Protein AF-A0A968UDW0-F1 (afdb_monomer_lite)

Foldseek 3Di:
DDPPPPPVLFWDFLDDDPQAPEEDEDEDDPPDAQCVCNCVCVVDDSNYGYTYTGAQCDDVNVVGDGDPDDPVVVVVVVVD

Radius of gyration: 13.47 Å; chains: 1; bounding box: 31×31×36 Å

Structure (mmCIF, N/CA/C/O backbone):
data_AF-A0A968UDW0-F1
#
_entry.id   AF-A0A968UDW0-F1
#
loop_
_atom_site.group_PDB
_atom_site.id
_atom_site.type_symbol
_atom_site.label_atom_id
_atom_site.label_alt_id
_atom_site.label_comp_id
_atom_site.label_asym_id
_atom_site.label_entity_id
_atom_site.label_seq_id
_atom_site.pdbx_PDB_ins_code
_atom_site.Cartn_x
_atom_site.Cartn_y
_atom_site.Cartn_z
_atom_site.occupancy
_atom_site.B_iso_or_equiv
_atom_site.auth_seq_id
_atom_site.auth_comp_id
_atom_site.auth_asym_id
_atom_site.auth_atom_id
_atom_site.pdbx_PDB_model_num
ATOM 1 N N . MET A 1 1 ? 6.634 -22.708 19.079 1.00 31.83 1 MET A N 1
ATOM 2 C CA . MET A 1 1 ? 5.373 -22.436 18.357 1.00 31.83 1 MET A CA 1
ATOM 3 C C . MET A 1 1 ? 5.348 -20.955 17.994 1.00 31.83 1 MET A C 1
ATOM 5 O O . MET A 1 1 ? 4.746 -20.161 18.699 1.00 31.83 1 MET A O 1
ATOM 9 N N . THR A 1 2 ? 6.087 -20.553 16.964 1.00 26.41 2 THR A N 1
ATOM 10 C CA . THR A 1 2 ? 6.150 -19.160 16.498 1.00 26.41 2 THR A CA 1
ATOM 11 C C . THR A 1 2 ? 5.582 -19.133 15.088 1.00 26.41 2 THR A C 1
ATOM 13 O O . THR A 1 2 ? 6.224 -19.576 14.141 1.00 26.41 2 THR A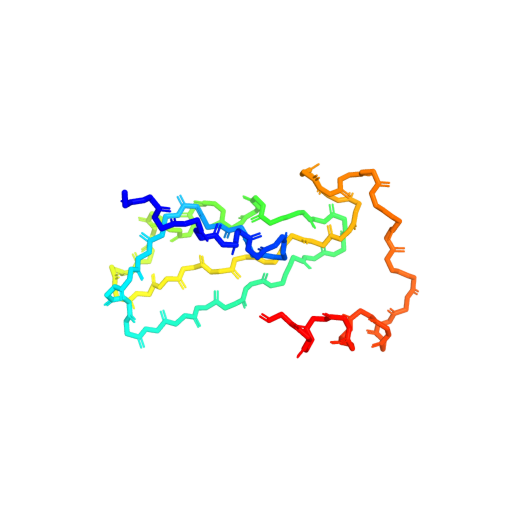 O 1
ATOM 16 N N . ASN A 1 3 ? 4.325 -18.700 14.985 1.00 32.50 3 ASN A N 1
ATOM 17 C CA . ASN A 1 3 ? 3.584 -18.584 13.736 1.00 32.50 3 ASN A CA 1
ATOM 18 C C . ASN A 1 3 ? 4.299 -17.554 12.851 1.00 32.50 3 ASN A C 1
ATOM 20 O O . ASN A 1 3 ? 4.195 -16.350 13.088 1.00 32.50 3 ASN A O 1
ATOM 24 N N . THR A 1 4 ? 5.109 -18.020 11.903 1.00 36.09 4 THR A N 1
ATOM 25 C CA . THR A 1 4 ? 5.825 -17.163 10.959 1.00 36.09 4 THR A CA 1
ATOM 26 C C . THR A 1 4 ? 4.785 -16.646 9.973 1.00 36.09 4 THR A C 1
ATOM 28 O O . THR A 1 4 ? 4.517 -17.271 8.954 1.00 36.09 4 THR A O 1
ATOM 31 N N . GLN A 1 5 ? 4.122 -15.541 10.324 1.00 42.38 5 GLN A N 1
ATOM 32 C CA . GLN A 1 5 ? 3.336 -14.785 9.360 1.00 42.38 5 GLN A CA 1
ATOM 33 C C . GLN A 1 5 ? 4.283 -14.428 8.216 1.00 42.38 5 GLN A C 1
ATOM 35 O O . GLN A 1 5 ? 5.238 -13.674 8.405 1.00 42.38 5 GLN A O 1
ATOM 40 N N . THR A 1 6 ? 4.048 -15.001 7.041 1.00 40.88 6 THR A N 1
ATOM 41 C CA . THR A 1 6 ? 4.545 -14.469 5.780 1.00 40.88 6 THR A CA 1
ATOM 42 C C . THR A 1 6 ? 4.034 -13.039 5.704 1.00 40.88 6 THR A C 1
ATOM 44 O O . THR A 1 6 ? 2.869 -12.802 5.397 1.00 40.88 6 THR A O 1
ATOM 47 N N . ILE A 1 7 ? 4.877 -12.076 6.088 1.00 51.62 7 ILE A N 1
ATOM 48 C CA . ILE A 1 7 ? 4.602 -10.657 5.888 1.00 51.62 7 ILE A CA 1
ATOM 49 C C . ILE A 1 7 ? 4.468 -10.517 4.378 1.00 51.62 7 ILE A C 1
ATOM 51 O O . ILE A 1 7 ? 5.464 -10.555 3.655 1.00 51.62 7 ILE A O 1
ATOM 55 N N . ASN A 1 8 ? 3.226 -10.476 3.901 1.00 60.19 8 ASN A N 1
ATOM 56 C CA . ASN A 1 8 ? 2.918 -10.314 2.496 1.00 60.19 8 ASN A CA 1
ATOM 57 C C . ASN A 1 8 ? 3.542 -8.972 2.099 1.00 60.19 8 ASN A C 1
ATOM 59 O O . ASN A 1 8 ? 3.044 -7.918 2.483 1.00 60.19 8 ASN A O 1
ATOM 63 N N . SER A 1 9 ? 4.681 -9.020 1.398 1.00 76.12 9 SER A N 1
ATOM 64 C CA . SER A 1 9 ? 5.552 -7.868 1.096 1.00 76.12 9 SER A CA 1
ATOM 65 C C . SER A 1 9 ? 4.790 -6.697 0.454 1.00 76.12 9 SER A C 1
ATOM 67 O O . SER A 1 9 ? 5.205 -5.548 0.514 1.00 76.12 9 SER A O 1
ATOM 69 N N . TRP A 1 10 ? 3.619 -6.952 -0.108 1.00 90.62 10 TRP A N 1
ATOM 70 C CA . TRP A 1 10 ? 2.794 -5.955 -0.765 1.00 90.62 10 TRP A CA 1
ATOM 71 C C . TRP A 1 10 ? 1.915 -5.128 0.165 1.00 90.62 10 TRP A C 1
ATOM 73 O O . TRP A 1 10 ? 1.487 -4.063 -0.264 1.00 90.62 10 TRP A O 1
ATOM 83 N N . ILE A 1 11 ? 1.623 -5.573 1.391 1.00 91.75 11 ILE A N 1
ATOM 84 C CA . ILE A 1 11 ? 0.688 -4.879 2.285 1.00 91.75 11 ILE A CA 1
ATOM 85 C C . ILE A 1 11 ? 1.447 -4.331 3.489 1.00 91.75 11 ILE A C 1
ATOM 87 O O . ILE A 1 11 ? 2.007 -5.064 4.304 1.00 91.75 11 ILE A O 1
ATOM 91 N N . TYR A 1 12 ? 1.427 -3.011 3.628 1.00 90.25 12 TYR A N 1
ATOM 92 C CA . TYR A 1 12 ? 1.896 -2.340 4.826 1.00 90.25 12 TYR A CA 1
ATOM 93 C C . TYR A 1 12 ? 0.779 -2.350 5.873 1.00 90.25 12 TYR A C 1
ATOM 95 O O . TYR A 1 12 ? -0.302 -1.838 5.619 1.00 90.25 12 TYR A O 1
ATOM 103 N N . HIS A 1 13 ? 1.030 -2.882 7.068 1.00 87.69 13 HIS A N 1
ATOM 104 C CA . HIS A 1 13 ? 0.046 -2.888 8.156 1.00 87.69 13 HIS A CA 1
ATOM 105 C C . HIS A 1 13 ? 0.439 -1.871 9.241 1.00 87.69 13 HIS A C 1
ATOM 107 O O . HIS A 1 13 ? 1.176 -2.221 10.164 1.00 87.69 13 HIS A O 1
ATOM 113 N N . PRO A 1 14 ? -0.026 -0.606 9.179 1.00 84.38 14 PRO A N 1
ATOM 114 C CA . PRO A 1 14 ? 0.304 0.393 10.198 1.00 84.38 14 PRO A CA 1
ATOM 115 C C . PRO A 1 14 ? -0.302 0.065 11.572 1.00 84.38 14 PRO A C 1
ATOM 117 O O . PRO A 1 14 ? 0.244 0.466 12.596 1.00 84.38 14 PRO A O 1
ATOM 120 N N . LYS A 1 15 ? -1.440 -0.640 11.594 1.00 86.81 15 LYS A N 1
ATOM 121 C CA . LYS A 1 15 ? -2.118 -1.129 12.800 1.00 86.81 15 LYS A CA 1
ATOM 122 C C . LYS A 1 15 ? -2.861 -2.430 12.450 1.00 86.81 15 LYS A C 1
ATOM 124 O O . LYS A 1 15 ? -4.009 -2.346 12.018 1.00 86.81 15 LYS A O 1
ATOM 129 N N . PRO A 1 16 ? -2.210 -3.603 12.567 1.00 86.62 16 PRO A N 1
ATOM 130 C CA . PRO A 1 16 ? -2.843 -4.888 12.272 1.00 86.62 16 PRO A CA 1
ATOM 131 C C . PRO A 1 16 ? -4.095 -5.100 13.129 1.00 86.62 16 PRO A C 1
ATOM 133 O O . PRO A 1 16 ? -4.062 -4.835 14.334 1.00 86.62 16 PRO A O 1
ATOM 136 N N . ASN A 1 17 ? -5.182 -5.588 12.530 1.00 87.81 17 ASN A N 1
ATOM 137 C CA . ASN A 1 17 ? -6.405 -5.913 13.263 1.00 87.81 17 ASN A CA 1
ATOM 138 C C . ASN A 1 17 ? -7.066 -7.189 12.727 1.00 87.81 17 ASN A C 1
ATOM 140 O O . ASN A 1 17 ? -7.769 -7.172 11.722 1.00 87.81 17 ASN A O 1
ATOM 144 N N . THR A 1 18 ? -6.904 -8.293 13.454 1.00 87.06 18 THR A N 1
ATOM 145 C CA . THR A 1 18 ? -7.500 -9.589 13.095 1.00 87.06 18 THR A CA 1
ATOM 146 C C . THR A 1 18 ? -9.019 -9.635 13.255 1.00 87.06 18 THR A C 1
ATOM 148 O O . THR A 1 18 ? -9.642 -10.530 12.697 1.00 87.06 18 THR A O 1
ATOM 151 N N . ASN A 1 19 ? -9.606 -8.693 13.999 1.00 90.38 19 ASN A N 1
ATOM 152 C CA . ASN A 1 19 ? -11.045 -8.616 14.269 1.00 90.38 19 ASN A CA 1
ATOM 153 C C . ASN A 1 19 ? -11.749 -7.570 13.391 1.00 90.38 19 ASN A C 1
ATOM 155 O O . ASN A 1 19 ? -12.889 -7.206 13.669 1.00 90.38 19 ASN A O 1
ATOM 159 N N . ALA A 1 20 ? -11.072 -7.027 12.376 1.00 91.38 20 ALA A N 1
ATOM 160 C CA . ALA A 1 20 ? -11.686 -6.063 11.478 1.00 91.38 20 ALA A CA 1
ATOM 161 C C . ALA A 1 20 ? -12.780 -6.725 10.628 1.00 91.38 20 ALA A C 1
ATOM 163 O O . ALA A 1 20 ? -12.547 -7.743 9.976 1.00 91.38 20 ALA A O 1
ATOM 164 N N . ASN A 1 21 ? -13.956 -6.101 10.599 1.00 93.75 21 ASN A N 1
ATOM 165 C CA . ASN A 1 21 ? -15.087 -6.524 9.772 1.00 93.75 21 ASN A CA 1
ATOM 166 C C . ASN A 1 21 ? -14.928 -6.076 8.312 1.00 93.75 21 ASN A C 1
ATOM 168 O O . ASN A 1 21 ? -15.553 -6.640 7.416 1.00 93.75 21 ASN A O 1
ATOM 172 N N . LEU A 1 22 ? -14.096 -5.060 8.069 1.00 93.44 22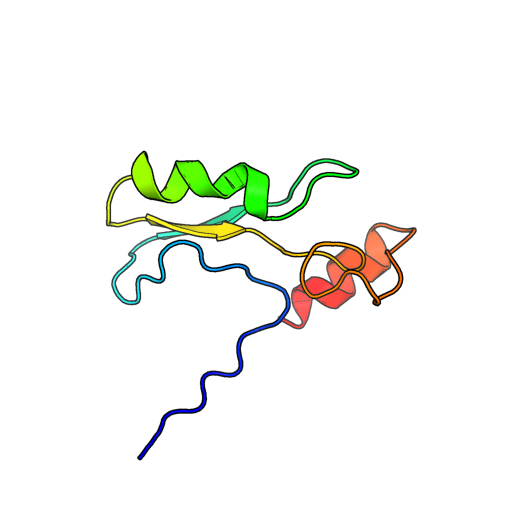 LEU A N 1
ATOM 173 C CA . LEU A 1 22 ? -13.817 -4.516 6.747 1.00 93.44 22 LEU A CA 1
ATOM 174 C C . LEU A 1 22 ? -12.311 -4.310 6.563 1.00 93.44 22 LEU A C 1
ATOM 176 O O . LEU A 1 22 ? -11.636 -3.795 7.453 1.00 93.44 22 LEU A O 1
ATOM 180 N N . ARG A 1 23 ? -11.794 -4.649 5.379 1.00 92.69 23 ARG A N 1
ATOM 181 C CA . ARG A 1 23 ? -10.419 -4.335 4.967 1.00 92.69 23 ARG A CA 1
ATOM 182 C C . ARG A 1 23 ? -10.433 -3.342 3.818 1.00 92.69 23 ARG A C 1
ATOM 184 O O . ARG A 1 23 ? -11.036 -3.610 2.780 1.00 92.69 23 ARG A O 1
ATOM 191 N N . LEU A 1 24 ? -9.762 -2.211 3.998 1.00 93.50 24 LEU A N 1
ATOM 192 C CA . LEU A 1 24 ? -9.634 -1.179 2.978 1.00 93.50 24 LEU A CA 1
ATOM 193 C C . LEU A 1 24 ? -8.236 -1.232 2.356 1.00 93.50 24 LEU A C 1
ATOM 195 O O . LEU A 1 24 ? -7.254 -0.831 2.980 1.00 93.50 24 LEU A O 1
ATOM 199 N N . PHE A 1 25 ? -8.160 -1.717 1.117 1.00 93.50 25 PHE A N 1
ATOM 200 C CA . PHE A 1 25 ? -6.926 -1.739 0.333 1.00 93.50 25 PHE A CA 1
ATOM 201 C C . PHE A 1 25 ? -6.674 -0.372 -0.304 1.00 93.50 25 PHE A C 1
ATOM 203 O O . PHE A 1 25 ? -7.498 0.116 -1.079 1.00 93.50 25 PHE A O 1
ATOM 210 N N . CYS A 1 26 ? -5.536 0.248 0.017 1.00 94.06 26 CYS A N 1
ATOM 211 C CA . CYS A 1 26 ? -5.242 1.620 -0.399 1.00 94.06 26 CYS A CA 1
ATOM 212 C C . CYS A 1 26 ? -4.104 1.670 -1.421 1.00 94.06 26 CYS A C 1
ATOM 214 O O . CYS A 1 26 ? -2.977 1.267 -1.129 1.00 94.06 26 CYS A O 1
ATOM 216 N N . PHE A 1 27 ? -4.387 2.228 -2.597 1.00 94.00 27 PHE A N 1
ATOM 217 C CA . PHE A 1 27 ? -3.406 2.432 -3.660 1.00 94.00 27 PHE A CA 1
ATOM 218 C C . PHE A 1 27 ? -2.870 3.866 -3.604 1.00 94.00 27 PHE A C 1
ATOM 220 O O . PHE A 1 27 ? -3.669 4.805 -3.687 1.00 94.00 27 PHE A O 1
ATOM 227 N N . PRO A 1 28 ? -1.550 4.073 -3.453 1.00 94.12 28 PRO A N 1
ATOM 228 C CA . PRO A 1 28 ? -0.991 5.414 -3.475 1.00 94.12 28 PRO A CA 1
ATOM 229 C C . PRO A 1 28 ? -1.024 6.014 -4.887 1.00 94.12 28 PRO A C 1
ATOM 231 O O . PRO A 1 28 ? -1.057 5.304 -5.893 1.00 94.12 28 PRO A O 1
ATOM 234 N N . TYR A 1 29 ? -0.988 7.344 -4.956 1.00 94.19 29 TYR A N 1
ATOM 235 C CA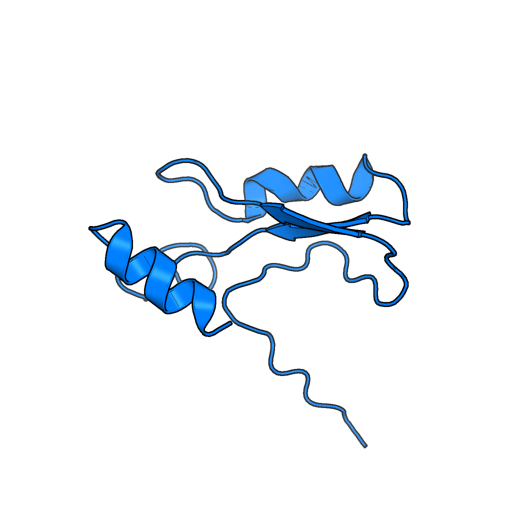 . TYR A 1 29 ? -0.769 8.067 -6.209 1.00 94.19 29 TYR A CA 1
ATOM 236 C C . TYR A 1 29 ? 0.667 7.859 -6.728 1.00 94.19 29 TYR A C 1
ATOM 238 O O . TYR A 1 29 ? 1.541 7.366 -6.014 1.00 94.19 29 TYR A O 1
ATOM 246 N N . ALA A 1 30 ? 0.934 8.257 -7.976 1.00 91.56 30 ALA A N 1
ATOM 247 C CA . ALA A 1 30 ? 2.252 8.097 -8.595 1.00 91.56 30 ALA A CA 1
ATOM 248 C C . ALA A 1 30 ? 3.369 8.788 -7.783 1.00 91.56 30 ALA A C 1
ATOM 250 O O . ALA A 1 30 ? 3.277 9.974 -7.474 1.00 91.56 30 ALA A O 1
ATOM 251 N N . GLY A 1 31 ? 4.425 8.041 -7.446 1.00 89.25 31 GLY A N 1
ATOM 252 C CA . GLY A 1 31 ? 5.534 8.507 -6.600 1.00 89.25 31 GLY A CA 1
ATOM 253 C C . GLY A 1 31 ? 5.236 8.526 -5.093 1.00 89.25 31 GLY A C 1
ATOM 254 O O . GLY A 1 31 ? 6.120 8.851 -4.304 1.00 89.25 31 GLY A O 1
ATOM 255 N N . GLY A 1 32 ? 4.011 8.189 -4.680 1.00 91.75 32 GLY A N 1
ATOM 256 C CA . GLY A 1 32 ? 3.644 7.988 -3.282 1.00 91.75 32 GLY A CA 1
ATOM 257 C C . GLY A 1 32 ? 3.880 6.545 -2.828 1.00 91.75 32 GLY A C 1
ATOM 258 O O . GLY A 1 32 ? 3.655 5.601 -3.580 1.00 91.75 32 GLY A O 1
ATOM 259 N N . GLY A 1 33 ? 4.288 6.373 -1.568 1.00 92.56 33 GLY A N 1
ATOM 260 C CA . GLY A 1 33 ? 4.402 5.063 -0.913 1.00 92.56 33 GLY A CA 1
ATOM 261 C C . GLY A 1 33 ? 3.241 4.771 0.040 1.00 92.56 33 GLY A C 1
ATOM 262 O O . GLY A 1 33 ? 2.405 5.633 0.313 1.00 92.56 33 GLY A O 1
ATOM 263 N N . ALA A 1 34 ? 3.226 3.574 0.626 1.00 94.12 34 ALA A N 1
ATOM 264 C CA . ALA A 1 34 ? 2.144 3.130 1.513 1.00 94.12 34 ALA A CA 1
ATOM 265 C C . ALA A 1 34 ? 1.984 4.004 2.781 1.00 94.12 34 ALA A C 1
ATOM 267 O O . ALA A 1 34 ? 0.925 4.042 3.414 1.00 94.12 34 ALA A O 1
ATOM 268 N N . SER A 1 35 ? 3.035 4.739 3.157 1.00 91.62 35 SER A N 1
ATOM 269 C CA . SER A 1 35 ? 3.085 5.600 4.344 1.00 91.62 35 SER A CA 1
ATOM 270 C C . SER A 1 35 ? 2.117 6.786 4.314 1.00 91.62 35 SER A C 1
ATOM 272 O O . SER A 1 35 ? 1.775 7.289 5.388 1.00 91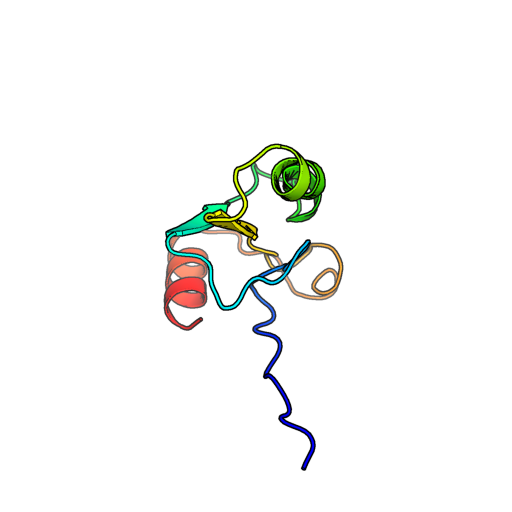.62 35 SER A O 1
ATOM 274 N N . ILE A 1 36 ? 1.628 7.208 3.141 1.00 94.12 36 ILE A N 1
ATOM 275 C CA . ILE A 1 36 ? 0.666 8.321 3.030 1.00 94.12 36 ILE A CA 1
ATOM 276 C C . ILE A 1 36 ? -0.652 8.033 3.770 1.00 94.12 36 ILE A C 1
ATOM 278 O O . ILE A 1 36 ? -1.333 8.951 4.213 1.00 94.12 36 ILE A O 1
ATOM 282 N N . PHE A 1 37 ? -0.979 6.753 3.964 1.00 93.56 37 PHE A N 1
ATOM 283 C CA . PHE A 1 37 ? -2.180 6.293 4.662 1.00 93.56 37 PHE A CA 1
ATOM 284 C C . PHE A 1 37 ? -1.943 6.017 6.158 1.00 93.56 37 PHE A C 1
ATOM 286 O O . PHE A 1 37 ? -2.841 5.553 6.858 1.00 93.56 37 PHE A O 1
ATOM 293 N N . SER A 1 38 ? -0.743 6.280 6.686 1.00 89.31 38 SER A N 1
ATOM 294 C CA . SER A 1 38 ? -0.380 5.941 8.074 1.00 89.31 38 SER A CA 1
ATOM 295 C C . SER A 1 38 ? -1.245 6.630 9.135 1.00 89.31 38 SER A C 1
ATOM 297 O O . SER A 1 38 ? -1.452 6.067 10.208 1.00 89.31 38 SER A O 1
ATOM 299 N N . SER A 1 39 ? -1.774 7.821 8.849 1.00 91.25 39 SER A N 1
ATOM 300 C CA . SER A 1 39 ? -2.672 8.550 9.750 1.00 91.25 39 SER A CA 1
ATOM 301 C C . SER A 1 39 ? -4.097 7.994 9.753 1.00 91.25 39 SER A C 1
ATOM 303 O O . SER A 1 39 ? -4.804 8.153 10.746 1.00 91.25 39 SER A O 1
ATOM 305 N N . TRP A 1 40 ? -4.521 7.302 8.691 1.00 92.50 40 TRP A N 1
ATOM 306 C CA . TRP A 1 40 ? -5.898 6.818 8.550 1.00 92.50 40 TRP A CA 1
ATOM 307 C C . TRP A 1 40 ? -6.240 5.752 9.590 1.00 92.50 40 TRP A C 1
ATOM 309 O O . TRP A 1 40 ? -7.358 5.731 10.095 1.00 92.50 40 TRP A O 1
ATOM 319 N N . SER A 1 41 ? -5.257 4.946 10.005 1.00 83.19 41 SER A N 1
ATOM 320 C CA . SER A 1 41 ? -5.417 3.958 11.083 1.00 83.19 41 SER A CA 1
ATOM 321 C C . SER A 1 41 ? -5.753 4.572 12.450 1.00 83.19 41 SER A C 1
ATOM 323 O O . SER A 1 41 ? -6.169 3.854 13.361 1.00 83.19 41 SER A O 1
ATOM 325 N N . LYS A 1 42 ? -5.554 5.889 12.611 1.00 85.62 42 LYS A N 1
ATOM 326 C CA . LYS A 1 42 ? -5.903 6.649 13.819 1.00 85.62 42 LYS A CA 1
ATOM 327 C C . LYS A 1 42 ? -7.262 7.344 13.721 1.00 85.62 42 LYS A C 1
ATOM 329 O O . LYS A 1 42 ? -7.804 7.715 14.754 1.00 85.62 42 LYS A O 1
ATOM 334 N N . ILE A 1 43 ? -7.768 7.563 12.507 1.00 89.25 43 ILE A N 1
ATOM 335 C CA . ILE A 1 43 ? -8.983 8.352 12.247 1.00 89.25 43 ILE A CA 1
ATOM 336 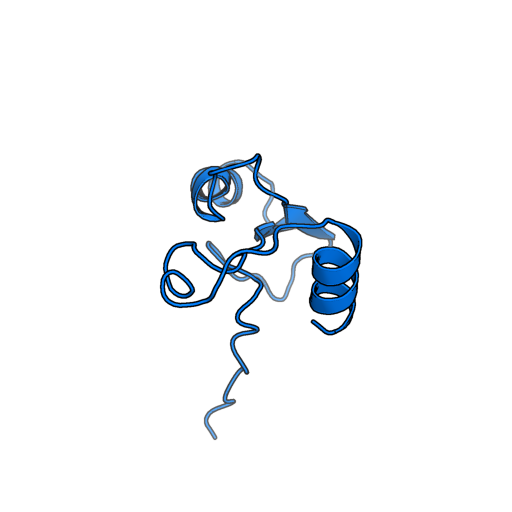C C . ILE A 1 43 ? -10.192 7.436 12.034 1.00 89.25 43 ILE A C 1
ATOM 338 O O . ILE A 1 43 ? -11.307 7.785 12.410 1.00 89.25 43 ILE A O 1
ATOM 342 N N . LEU A 1 44 ? -9.981 6.269 11.427 1.00 87.06 44 LEU A N 1
ATOM 343 C CA . LEU A 1 44 ? -11.053 5.333 11.117 1.00 87.06 44 LEU A CA 1
ATOM 344 C C . LEU A 1 44 ? -11.452 4.489 12.331 1.00 87.06 44 LEU A C 1
ATOM 346 O O . LEU A 1 44 ? -10.673 4.278 13.263 1.00 87.06 44 LEU A O 1
ATOM 350 N N . THR A 1 45 ? -12.692 4.002 12.297 1.00 86.06 45 THR A N 1
ATOM 351 C CA . THR A 1 45 ? -13.265 3.123 13.321 1.00 86.06 45 THR A CA 1
ATOM 352 C C . THR A 1 45 ? -12.462 1.834 13.463 1.00 86.06 45 THR A C 1
ATOM 354 O O . THR A 1 45 ? -11.918 1.327 12.483 1.00 86.06 45 THR A O 1
ATOM 357 N N . SER A 1 46 ? -12.453 1.256 14.668 1.00 84.69 46 SER A N 1
ATOM 358 C CA . SER A 1 46 ? -11.742 0.004 14.968 1.00 84.69 46 SER A CA 1
ATOM 359 C C . SER A 1 46 ? -12.120 -1.159 14.056 1.00 84.69 46 SER A C 1
ATOM 361 O O . SER A 1 46 ? -11.306 -2.051 13.863 1.00 84.69 46 SER A O 1
ATOM 363 N N . ASP A 1 47 ? -13.315 -1.142 13.474 1.00 91.19 47 ASP A N 1
ATOM 364 C CA . ASP A 1 47 ? -13.840 -2.250 12.673 1.00 91.19 47 ASP A CA 1
ATOM 365 C C . ASP A 1 47 ? -13.272 -2.288 11.246 1.00 91.19 47 ASP A C 1
ATOM 367 O O . ASP A 1 47 ? -13.533 -3.238 10.506 1.00 91.19 47 ASP A O 1
ATOM 371 N N . VAL A 1 48 ? -12.486 -1.274 10.861 1.00 92.19 48 VAL A N 1
ATOM 372 C CA . VAL A 1 48 ? -11.835 -1.176 9.552 1.00 92.19 48 VAL A CA 1
ATOM 373 C C . VAL A 1 48 ? -10.325 -1.347 9.707 1.00 92.19 48 VAL A C 1
ATOM 375 O O . VAL A 1 48 ? -9.655 -0.544 10.357 1.00 92.19 48 VAL A O 1
ATOM 378 N N . GLU A 1 49 ? -9.767 -2.371 9.066 1.00 93.00 49 GLU A N 1
ATOM 379 C CA . GLU A 1 49 ? -8.323 -2.519 8.893 1.00 93.00 49 GLU A CA 1
ATOM 380 C C . GLU A 1 49 ? -7.881 -1.798 7.617 1.00 93.00 49 GLU A C 1
ATOM 382 O O . GLU A 1 49 ? -8.437 -1.993 6.535 1.00 93.00 49 GLU A O 1
ATOM 387 N N . ILE A 1 50 ? -6.858 -0.957 7.750 1.00 93.81 50 ILE A N 1
ATOM 388 C CA . ILE A 1 50 ? -6.256 -0.238 6.631 1.00 93.81 50 ILE A CA 1
ATOM 389 C C . ILE A 1 50 ? -5.097 -1.066 6.095 1.00 93.81 50 ILE A C 1
ATOM 391 O O . ILE A 1 50 ? -4.132 -1.322 6.818 1.00 93.81 50 ILE A O 1
ATOM 395 N N . CYS A 1 51 ? -5.179 -1.425 4.813 1.00 93.25 51 CYS A N 1
ATOM 396 C CA . CYS A 1 51 ? -4.210 -2.248 4.091 1.00 93.25 51 CYS A CA 1
ATOM 397 C C . CYS A 1 51 ? -3.567 -1.479 2.912 1.00 93.25 51 CYS A C 1
ATOM 399 O O . CYS A 1 51 ? -3.857 -1.770 1.749 1.00 93.25 51 CYS A O 1
ATOM 401 N N . PRO A 1 52 ? -2.716 -0.466 3.159 1.00 94.62 52 PRO A N 1
ATOM 402 C CA . PRO A 1 52 ? -1.986 0.227 2.107 1.00 94.62 52 PRO A CA 1
ATOM 403 C C . PRO A 1 52 ? -1.038 -0.686 1.340 1.00 94.62 52 PRO A C 1
ATOM 405 O O . PRO A 1 52 ? -0.291 -1.454 1.947 1.00 94.62 52 PRO A O 1
ATOM 408 N N . LEU A 1 53 ? -1.020 -0.554 0.015 1.00 93.69 53 LEU A N 1
ATOM 409 C CA . LEU A 1 53 ? -0.097 -1.309 -0.822 1.00 93.69 53 LEU A CA 1
ATOM 410 C C . LEU A 1 53 ? 1.284 -0.643 -0.874 1.00 93.69 53 LEU A C 1
ATOM 412 O O . LEU A 1 53 ? 1.407 0.535 -1.215 1.00 93.69 53 LEU A O 1
ATOM 416 N N . GLU A 1 54 ? 2.331 -1.418 -0.595 1.00 93.31 54 GLU A N 1
ATOM 417 C CA . GLU A 1 54 ? 3.727 -1.047 -0.822 1.00 93.31 54 GLU A CA 1
ATOM 418 C C . GLU A 1 54 ? 4.204 -1.629 -2.162 1.00 93.31 54 GLU A C 1
ATOM 420 O O . GLU A 1 54 ? 4.475 -2.827 -2.317 1.00 93.31 54 GLU A O 1
ATOM 425 N N . LEU A 1 55 ? 4.274 -0.757 -3.165 1.00 93.06 55 LEU A N 1
ATOM 426 C CA . LEU A 1 55 ? 4.684 -1.115 -4.520 1.00 93.06 55 LEU A CA 1
ATOM 427 C C . LEU A 1 55 ? 6.218 -1.231 -4.627 1.00 93.06 55 LEU A C 1
ATOM 429 O O . LEU A 1 55 ? 6.930 -0.562 -3.870 1.00 93.06 55 LEU A O 1
ATOM 433 N N . PRO A 1 56 ? 6.755 -2.011 -5.588 1.00 93.56 56 PRO A N 1
ATOM 434 C CA . PRO A 1 56 ? 8.189 -2.014 -5.880 1.00 93.56 56 PRO A CA 1
ATOM 435 C C . PRO A 1 56 ? 8.749 -0.605 -6.086 1.00 93.56 56 PRO A C 1
ATOM 437 O O . PRO A 1 56 ? 8.100 0.249 -6.697 1.00 93.56 56 PRO A O 1
ATOM 440 N N . GLY A 1 57 ? 9.955 -0.366 -5.578 1.00 93.00 57 GLY A N 1
ATOM 441 C CA . GLY A 1 57 ? 10.606 0.941 -5.599 1.00 93.00 57 GLY A CA 1
ATOM 442 C C . GLY A 1 57 ? 10.196 1.880 -4.465 1.00 93.00 57 GLY A C 1
ATOM 443 O O . GLY A 1 57 ? 10.529 3.059 -4.524 1.00 93.00 57 GLY A O 1
ATOM 444 N N . HIS A 1 58 ? 9.498 1.394 -3.433 1.00 91.75 58 HIS A N 1
ATOM 445 C CA . HIS A 1 58 ? 9.146 2.186 -2.251 1.00 91.75 58 HIS A CA 1
ATOM 446 C C . HIS A 1 58 ? 9.564 1.490 -0.954 1.00 91.75 58 HIS A C 1
ATOM 448 O O . HIS A 1 58 ? 9.482 0.271 -0.825 1.00 91.75 58 HIS A O 1
ATOM 454 N N . ARG A 1 59 ? 10.007 2.287 0.026 1.00 88.44 59 ARG A N 1
ATOM 455 C CA . ARG A 1 59 ? 10.346 1.868 1.400 1.00 88.44 59 ARG A CA 1
ATOM 456 C C . ARG A 1 59 ? 11.154 0.566 1.456 1.00 88.44 59 ARG A C 1
ATOM 458 O O . ARG A 1 59 ? 12.279 0.533 0.976 1.00 88.44 59 ARG A O 1
ATOM 465 N N . TYR A 1 60 ? 10.620 -0.497 2.053 1.00 88.31 60 TYR A N 1
ATOM 466 C CA . TYR A 1 60 ? 11.345 -1.761 2.212 1.00 88.31 60 TYR A CA 1
ATOM 467 C C . TYR A 1 60 ? 11.492 -2.545 0.895 1.00 88.31 60 TYR A C 1
ATOM 469 O O . TYR A 1 60 ? 12.277 -3.485 0.841 1.00 88.31 60 TYR A O 1
ATOM 477 N N . ARG A 1 61 ? 10.804 -2.119 -0.173 1.00 91.25 61 ARG A N 1
ATOM 478 C CA . ARG A 1 61 ? 10.934 -2.612 -1.553 1.00 91.25 61 ARG A CA 1
ATOM 479 C C . ARG A 1 61 ? 11.687 -1.631 -2.460 1.00 91.25 61 ARG A C 1
ATOM 481 O O . ARG A 1 61 ? 11.571 -1.719 -3.679 1.00 91.25 61 ARG A O 1
ATOM 488 N N . ILE A 1 62 ? 12.443 -0.676 -1.901 1.00 91.81 62 ILE A N 1
ATOM 489 C CA . ILE A 1 62 ? 13.147 0.377 -2.665 1.00 91.81 62 ILE A CA 1
ATOM 490 C C . ILE A 1 62 ? 14.159 -0.172 -3.680 1.00 91.81 62 ILE A C 1
ATOM 492 O O . ILE A 1 62 ? 14.406 0.458 -4.703 1.00 91.81 62 ILE A O 1
ATOM 496 N N . THR A 1 63 ? 14.730 -1.348 -3.417 1.00 93.19 63 THR A N 1
ATOM 497 C CA . THR A 1 63 ? 15.684 -2.020 -4.311 1.00 93.19 63 THR A CA 1
ATOM 498 C C . THR A 1 63 ? 15.006 -2.781 -5.452 1.00 93.19 63 THR A C 1
ATOM 500 O O . THR A 1 63 ? 15.677 -3.178 -6.404 1.00 93.19 63 THR A O 1
ATOM 503 N N . GLU A 1 64 ? 13.689 -2.988 -5.387 1.00 94.12 64 GLU A N 1
ATOM 504 C CA . GLU A 1 64 ? 12.928 -3.649 -6.442 1.00 94.12 64 GLU A CA 1
ATOM 505 C C . GLU A 1 64 ? 12.594 -2.671 -7.573 1.00 94.12 64 GLU A C 1
ATOM 507 O O . GLU A 1 64 ? 12.273 -1.503 -7.349 1.00 94.12 64 GLU A O 1
ATOM 512 N N . ARG A 1 65 ? 12.625 -3.154 -8.819 1.00 94.50 65 ARG A N 1
ATOM 513 C CA . ARG A 1 65 ? 12.342 -2.319 -9.991 1.00 94.50 65 ARG A CA 1
ATOM 514 C C . ARG A 1 65 ? 10.851 -1.934 -10.045 1.00 94.50 65 ARG A C 1
ATOM 516 O O . ARG A 1 65 ? 10.013 -2.836 -10.072 1.00 94.50 65 ARG A O 1
ATOM 523 N N . PRO A 1 66 ? 10.500 -0.637 -10.165 1.00 94.31 66 PRO A N 1
ATOM 524 C CA . PRO A 1 66 ? 9.115 -0.212 -10.354 1.00 94.31 66 PRO A CA 1
ATOM 525 C C . PRO A 1 66 ? 8.510 -0.740 -11.658 1.00 94.31 66 PRO A C 1
ATOM 527 O O . PRO A 1 66 ? 9.183 -0.827 -12.692 1.00 94.31 66 PRO A O 1
ATOM 530 N N . PHE A 1 67 ? 7.207 -1.018 -11.640 1.00 94.62 67 PHE A N 1
ATOM 531 C CA . PHE A 1 67 ? 6.460 -1.334 -12.854 1.00 94.62 67 PHE A CA 1
ATOM 532 C C . PHE A 1 67 ? 6.268 -0.087 -13.722 1.00 94.62 67 PHE A C 1
ATOM 534 O O . PHE A 1 67 ? 5.852 0.962 -13.241 1.00 94.62 67 PHE A O 1
ATOM 541 N N . ALA A 1 68 ? 6.503 -0.224 -15.029 1.00 95.06 68 ALA A N 1
ATOM 542 C CA . ALA A 1 68 ? 6.292 0.846 -16.012 1.00 95.06 68 ALA A CA 1
ATOM 543 C C . ALA A 1 68 ? 4.941 0.747 -16.751 1.00 95.06 68 ALA A C 1
ATOM 545 O O . ALA A 1 68 ? 4.635 1.565 -17.618 1.00 95.06 68 ALA A O 1
ATOM 546 N N . ARG A 1 69 ? 4.146 -0.294 -16.471 1.00 95.81 69 ARG A N 1
ATOM 547 C CA . ARG A 1 69 ? 2.860 -0.579 -17.123 1.00 95.81 69 ARG A CA 1
ATOM 548 C C . ARG A 1 69 ? 1.864 -1.104 -16.094 1.00 95.81 69 ARG A C 1
ATOM 550 O O . ARG A 1 69 ? 2.246 -1.832 -15.184 1.00 95.81 69 ARG A O 1
ATOM 557 N N . MET A 1 70 ? 0.586 -0.783 -16.293 1.00 93.75 70 MET A N 1
ATOM 558 C CA . MET A 1 70 ? -0.473 -1.126 -15.341 1.00 93.75 70 MET A CA 1
ATOM 559 C C . MET A 1 70 ? -0.814 -2.623 -15.324 1.00 93.75 70 MET A C 1
ATOM 561 O O . MET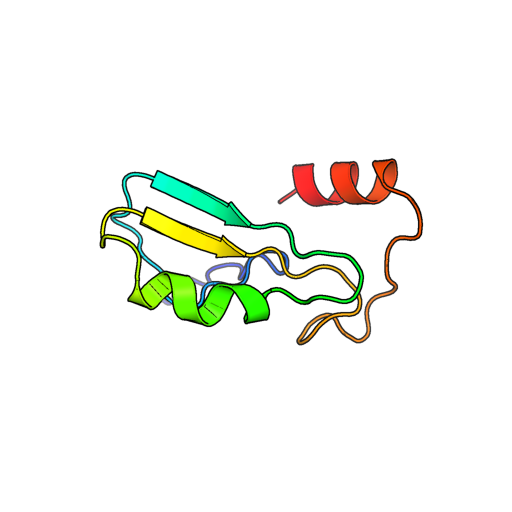 A 1 70 ? -0.964 -3.196 -14.254 1.00 93.75 70 MET A O 1
ATOM 565 N N . LYS A 1 71 ? -0.898 -3.280 -16.492 1.00 96.00 71 LYS A N 1
ATOM 566 C CA . LYS A 1 71 ? -1.292 -4.700 -16.584 1.00 96.00 71 LYS A CA 1
ATOM 567 C C . LYS A 1 71 ? -0.366 -5.632 -15.774 1.00 96.00 71 LYS A C 1
ATOM 569 O O . LYS A 1 71 ? -0.897 -6.347 -14.933 1.00 96.00 71 LYS A O 1
ATOM 574 N N . PRO A 1 72 ? 0.976 -5.570 -15.912 1.00 94.62 72 PRO A N 1
ATOM 575 C CA . PRO A 1 72 ? 1.873 -6.388 -15.091 1.00 94.62 72 PRO A CA 1
ATOM 576 C C . PRO A 1 72 ? 1.785 -6.087 -13.590 1.00 94.62 72 PRO A C 1
ATOM 578 O O . PRO A 1 72 ? 1.956 -6.988 -12.779 1.00 94.62 72 PRO A O 1
ATOM 581 N N . LEU A 1 73 ? 1.511 -4.830 -13.219 1.00 93.06 73 LEU A N 1
ATOM 582 C CA . LEU A 1 73 ? 1.318 -4.442 -11.823 1.00 93.06 73 LEU A CA 1
ATOM 583 C C . LEU A 1 73 ? 0.055 -5.091 -11.240 1.00 93.06 73 LEU A C 1
ATOM 585 O O . LEU A 1 73 ? 0.117 -5.675 -10.165 1.00 93.06 73 LEU A O 1
ATOM 589 N N . ILE A 1 74 ? -1.072 -5.029 -11.955 1.00 93.19 74 ILE A N 1
ATOM 590 C CA . ILE A 1 74 ? -2.314 -5.687 -11.526 1.00 93.19 74 ILE A CA 1
ATOM 591 C C . ILE A 1 74 ? -2.126 -7.201 -11.436 1.00 93.19 74 ILE A C 1
ATOM 593 O O . ILE A 1 74 ? -2.510 -7.794 -10.433 1.00 93.19 74 ILE A O 1
ATOM 597 N N . ASP A 1 75 ? -1.490 -7.810 -12.437 1.00 93.31 75 ASP A N 1
ATOM 598 C CA . ASP A 1 75 ? -1.240 -9.254 -12.443 1.00 93.31 75 ASP A CA 1
ATOM 599 C C . ASP A 1 75 ? -0.390 -9.685 -11.241 1.00 93.31 75 ASP A C 1
ATOM 601 O O . ASP A 1 75 ? -0.676 -10.706 -10.626 1.00 93.31 75 ASP A O 1
ATOM 605 N N . ALA A 1 76 ? 0.608 -8.884 -10.856 1.00 90.38 76 ALA A N 1
ATOM 606 C CA . ALA A 1 76 ? 1.429 -9.154 -9.680 1.00 90.38 76 ALA A CA 1
ATOM 607 C C . ALA A 1 76 ? 0.660 -8.994 -8.356 1.00 90.38 76 ALA A C 1
ATOM 609 O O . ALA A 1 76 ? 0.904 -9.751 -7.422 1.00 90.38 76 ALA A O 1
ATOM 610 N N . ILE A 1 77 ? -0.270 -8.037 -8.272 1.00 89.62 77 ILE A N 1
ATOM 611 C CA . ILE A 1 77 ? -1.090 -7.803 -7.073 1.00 89.62 77 ILE A CA 1
ATOM 612 C C . ILE A 1 77 ? -2.137 -8.905 -6.882 1.00 89.62 77 ILE A C 1
ATOM 614 O O . ILE A 1 77 ? -2.422 -9.270 -5.750 1.00 89.62 77 ILE A O 1
ATOM 618 N N . LEU A 1 78 ? -2.691 -9.468 -7.959 1.00 87.31 78 LEU A N 1
ATOM 619 C CA . LEU A 1 78 ? -3.675 -10.558 -7.872 1.00 87.31 78 LEU A CA 1
ATOM 620 C C . LEU A 1 78 ? -3.098 -11.877 -7.327 1.00 87.31 78 LEU A C 1
ATOM 622 O O . LEU A 1 78 ? -3.859 -12.797 -7.040 1.00 87.31 78 LEU A O 1
ATOM 626 N N . LEU A 1 79 ? -1.772 -11.980 -7.202 1.00 78.38 79 LEU A N 1
ATOM 627 C CA . LEU A 1 79 ? -1.076 -13.134 -6.626 1.00 78.38 79 LEU A CA 1
ATOM 628 C C . LEU A 1 79 ? -0.828 -13.004 -5.109 1.00 78.38 79 LEU A C 1
ATOM 630 O O . LEU A 1 79 ? -0.222 -13.904 -4.527 1.00 78.38 79 LEU A O 1
ATOM 634 N N . VAL A 1 80 ? -1.237 -11.886 -4.497 1.00 68.44 80 VAL A N 1
ATOM 635 C CA . VAL A 1 80 ? -1.025 -11.518 -3.080 1.00 68.44 80 VAL A CA 1
ATOM 636 C C . VAL A 1 80 ? -2.215 -11.923 -2.225 1.00 68.44 80 VAL A C 1
ATOM 638 O O . VAL A 1 80 ? -1.961 -12.406 -1.096 1.00 68.44 80 VAL A O 1
#

pLDDT: mean 85.74, std 16.13, range [26.41, 96.0]

Secondary structure (DSSP, 8-state):
--------TTB--SS--TT-SEEEEEPPPTT--GGGGTTHHHHS-TTEEEEEB--TTSGGGTTSPPPSSHHHHHHHHTT-

Sequence (80 aa):
MTNTQTINSWIYHPKPNTNANLRLFCFPYAGGGASIFSSWSKILTSDVEICPLELPGHRYRITERPFARMKPLIDAILLV